Protein AF-A0A819HUL7-F1 (afdb_monomer_lite)

Structure (mmCIF, N/CA/C/O backbone):
data_AF-A0A819HUL7-F1
#
_entry.id   AF-A0A819HUL7-F1
#
loop_
_atom_site.group_PDB
_atom_site.id
_atom_site.type_symbol
_atom_site.label_atom_id
_atom_site.label_alt_id
_atom_site.label_comp_id
_atom_site.label_asym_id
_atom_site.label_entity_id
_atom_site.label_seq_id
_atom_site.pdbx_PDB_ins_code
_atom_site.Cartn_x
_atom_site.Cartn_y
_atom_site.Cartn_z
_atom_site.occupancy
_atom_site.B_iso_or_equiv
_atom_site.auth_seq_id
_atom_site.auth_comp_id
_atom_site.auth_asym_id
_atom_site.auth_atom_id
_atom_site.pdbx_PDB_model_num
ATOM 1 N N . MET A 1 1 ? -1.590 11.373 32.242 1.00 67.44 1 MET A N 1
ATOM 2 C CA . MET A 1 1 ? -0.607 11.923 31.282 1.00 67.44 1 MET A CA 1
ATOM 3 C C . MET A 1 1 ? -0.754 11.171 29.971 1.00 67.44 1 MET A C 1
ATOM 5 O O . MET A 1 1 ? -0.908 9.956 30.021 1.00 67.44 1 MET A O 1
ATOM 9 N N . SER A 1 2 ? -0.758 11.882 28.843 1.00 83.06 2 SER A N 1
ATOM 10 C CA . SER A 1 2 ? -0.718 11.281 27.503 1.00 83.06 2 SER A CA 1
ATOM 11 C C . SER A 1 2 ? 0.586 10.488 27.330 1.00 83.06 2 SER A C 1
ATOM 13 O O . SER A 1 2 ? 1.643 10.974 27.739 1.00 83.06 2 SER A O 1
ATOM 15 N N . ASN A 1 3 ? 0.514 9.264 26.798 1.00 93.25 3 ASN A N 1
ATOM 16 C CA . ASN A 1 3 ? 1.705 8.480 26.454 1.00 93.25 3 ASN A CA 1
ATOM 17 C C . ASN A 1 3 ? 2.237 8.905 25.068 1.00 93.25 3 ASN A C 1
ATOM 19 O O . ASN A 1 3 ? 1.572 9.642 24.345 1.00 93.25 3 ASN A O 1
ATOM 23 N N . LEU A 1 4 ? 3.424 8.428 24.682 1.00 95.12 4 LEU A N 1
ATOM 24 C 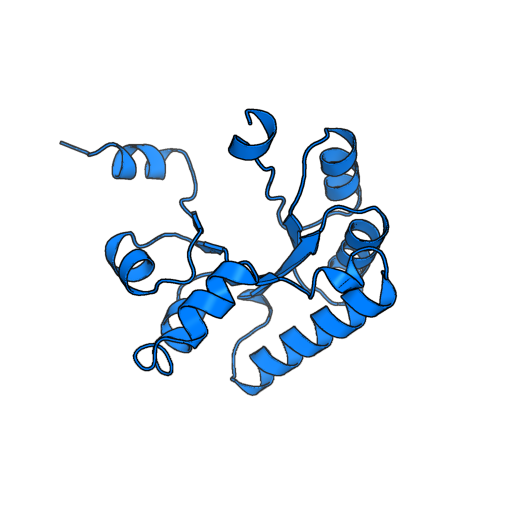CA . LEU A 1 4 ? 4.051 8.814 23.408 1.00 95.12 4 LEU A CA 1
ATOM 25 C C . LEU A 1 4 ? 3.192 8.487 22.174 1.00 95.12 4 LEU A C 1
ATOM 27 O O . LEU A 1 4 ? 3.198 9.252 21.216 1.00 95.12 4 LEU A O 1
ATOM 31 N N . LEU A 1 5 ? 2.444 7.379 22.193 1.00 92.94 5 LEU A N 1
ATOM 32 C CA . LEU A 1 5 ? 1.578 6.997 21.076 1.00 92.94 5 LEU A CA 1
ATOM 33 C C . LEU A 1 5 ? 0.408 7.975 20.920 1.00 92.94 5 LEU A C 1
ATOM 35 O O . LEU A 1 5 ? 0.094 8.371 19.803 1.00 92.94 5 LEU A O 1
ATOM 39 N N . GLU A 1 6 ? -0.209 8.384 22.028 1.00 92.31 6 GLU A N 1
ATOM 40 C CA . GLU A 1 6 ? -1.310 9.351 22.008 1.00 92.31 6 GLU A CA 1
ATOM 41 C C . GLU A 1 6 ? -0.840 10.741 21.559 1.00 92.31 6 GLU A C 1
ATOM 43 O O . GLU A 1 6 ? -1.524 11.374 20.765 1.00 92.31 6 GLU A O 1
ATOM 48 N N . GLN A 1 7 ? 0.362 11.175 21.953 1.00 94.19 7 GLN A N 1
ATOM 49 C CA . GLN A 1 7 ? 0.964 12.408 21.421 1.00 94.19 7 GLN A CA 1
ATOM 50 C C . GLN A 1 7 ? 1.243 12.310 19.913 1.00 94.19 7 GLN A C 1
ATOM 52 O O . GLN A 1 7 ? 1.016 13.260 19.168 1.00 94.19 7 GLN A O 1
ATOM 57 N N . LEU A 1 8 ? 1.709 11.152 19.429 1.00 94.19 8 LEU A N 1
ATOM 58 C CA . LEU A 1 8 ? 2.010 10.968 18.008 1.00 94.19 8 LEU A CA 1
ATOM 59 C C . LEU A 1 8 ? 0.748 11.060 17.135 1.00 94.19 8 LEU A C 1
ATOM 61 O O . LEU A 1 8 ? 0.802 11.635 16.048 1.00 94.19 8 LEU A O 1
ATOM 65 N N . ARG A 1 9 ? -0.400 10.572 17.629 1.00 93.69 9 ARG A N 1
ATOM 66 C CA . ARG A 1 9 ? -1.693 10.672 16.925 1.00 93.69 9 ARG A CA 1
ATOM 67 C C . ARG A 1 9 ? -2.125 12.107 16.640 1.00 93.69 9 ARG A C 1
ATOM 69 O O . ARG A 1 9 ? -2.850 12.323 15.676 1.00 93.69 9 ARG A O 1
ATOM 76 N N . GLU A 1 10 ? -1.699 13.072 17.452 1.00 93.69 10 GLU A N 1
ATOM 77 C CA . GLU A 1 10 ? -2.045 14.488 17.266 1.00 93.69 10 GLU A CA 1
ATOM 78 C C . GLU A 1 10 ? -1.350 15.105 16.042 1.00 93.69 10 GLU A C 1
ATOM 80 O O . GLU A 1 10 ? -1.800 16.127 15.529 1.00 93.69 10 GLU A O 1
ATOM 85 N N . SER A 1 11 ? -0.268 14.487 15.556 1.00 94.56 11 SER A N 1
ATOM 86 C CA . SER A 1 11 ? 0.568 15.035 14.480 1.00 94.56 11 SER A CA 1
ATOM 87 C C . SER A 1 11 ? 0.689 14.134 13.253 1.00 94.56 11 SER A C 1
ATOM 89 O O . SER A 1 11 ? 1.114 14.603 12.200 1.00 94.56 11 SER A O 1
ATOM 91 N N . THR A 1 12 ? 0.360 12.843 13.357 1.00 94.62 12 THR A N 1
ATOM 92 C CA . THR A 1 12 ? 0.561 11.865 12.279 1.00 94.62 12 THR A CA 1
ATOM 93 C C . THR A 1 12 ? -0.522 10.787 12.286 1.00 94.62 12 THR A C 1
ATOM 95 O O . THR A 1 12 ? -0.900 10.260 13.333 1.00 94.62 12 THR A O 1
ATOM 98 N N . THR A 1 13 ? -0.982 10.401 11.093 1.00 93.19 13 THR A N 1
ATOM 99 C CA . THR A 1 13 ? -1.842 9.226 10.908 1.00 93.19 13 THR A CA 1
ATOM 100 C C . THR A 1 13 ? -1.078 7.957 11.272 1.00 93.19 13 THR A C 1
ATOM 102 O O . THR A 1 13 ? -0.074 7.623 10.645 1.00 93.19 13 THR A O 1
ATOM 105 N N . ILE A 1 14 ? -1.565 7.226 12.274 1.00 94.06 14 ILE A N 1
ATOM 106 C CA . ILE A 1 14 ? -0.924 5.991 12.730 1.00 94.06 14 ILE A CA 1
ATOM 107 C C . ILE A 1 14 ? -1.352 4.825 11.847 1.00 94.06 14 ILE A C 1
ATOM 109 O O . ILE A 1 14 ? -2.540 4.522 11.739 1.00 94.06 14 ILE A O 1
ATOM 113 N N . VAL A 1 15 ? -0.369 4.136 11.278 1.00 91.75 15 VAL A N 1
ATOM 114 C CA . VAL A 1 15 ? -0.552 2.932 10.466 1.00 91.75 15 VAL A CA 1
ATOM 115 C C . VAL A 1 15 ? 0.152 1.771 11.158 1.00 91.75 15 VAL A C 1
ATOM 117 O O . VAL A 1 15 ? 1.279 1.927 11.627 1.00 91.75 15 VAL A O 1
ATOM 120 N N . ALA A 1 16 ? -0.502 0.614 11.256 1.00 90.56 16 ALA A N 1
ATOM 121 C CA . ALA A 1 16 ? 0.140 -0.587 11.785 1.00 90.56 16 ALA A CA 1
ATOM 122 C C . ALA A 1 16 ? 0.764 -1.407 10.651 1.00 90.56 16 ALA A C 1
ATOM 124 O O . ALA A 1 16 ? 0.057 -1.834 9.741 1.00 90.56 16 ALA A O 1
ATOM 125 N N . ASP A 1 17 ? 2.068 -1.670 10.735 1.00 88.62 17 ASP A N 1
ATOM 126 C CA . ASP A 1 17 ? 2.776 -2.536 9.787 1.00 88.62 17 ASP A CA 1
ATOM 127 C C . ASP A 1 17 ? 2.800 -3.982 10.287 1.00 88.62 17 ASP A C 1
ATOM 129 O O . ASP A 1 17 ? 3.784 -4.470 10.843 1.00 88.62 17 ASP A O 1
ATOM 133 N N . THR A 1 18 ? 1.651 -4.650 10.198 1.00 82.50 18 THR A N 1
ATOM 134 C CA . THR A 1 18 ? 1.481 -6.013 10.705 1.00 82.50 18 THR A CA 1
ATOM 135 C C . THR A 1 18 ? 0.292 -6.720 10.059 1.00 82.50 18 THR A C 1
ATOM 137 O O . THR A 1 18 ? -0.712 -6.098 9.720 1.00 82.50 18 THR A O 1
ATOM 140 N N . GLY A 1 19 ? 0.397 -8.046 9.936 1.00 76.56 19 GLY A N 1
ATOM 141 C CA . GLY A 1 19 ? -0.737 -8.935 9.658 1.00 76.56 19 GLY A CA 1
ATOM 142 C C . GLY A 1 19 ? -1.414 -9.475 10.926 1.00 76.56 19 GLY A C 1
ATOM 143 O O . GLY A 1 19 ? -2.357 -10.254 10.825 1.00 76.56 19 GLY A O 1
ATOM 144 N N . ASP A 1 20 ? -0.924 -9.108 12.117 1.00 81.06 20 ASP A N 1
ATOM 145 C CA . ASP A 1 20 ? -1.462 -9.566 13.398 1.00 81.06 20 ASP A CA 1
ATOM 146 C C . ASP A 1 20 ? -2.647 -8.714 13.871 1.00 81.06 20 ASP A C 1
ATOM 148 O O . ASP A 1 20 ? -2.531 -7.525 14.182 1.00 81.06 20 ASP A O 1
ATOM 152 N N . PHE A 1 21 ? -3.795 -9.364 13.997 1.00 77.25 21 PHE A N 1
ATOM 153 C CA . PHE A 1 21 ? -5.046 -8.712 14.343 1.00 77.25 21 PHE A CA 1
ATOM 154 C C . PHE A 1 21 ? -5.139 -8.245 15.796 1.00 77.25 21 PHE A C 1
ATOM 156 O O . PHE A 1 21 ? -5.808 -7.246 16.073 1.00 77.25 21 PHE A O 1
ATOM 163 N N . GLU A 1 22 ? -4.487 -8.932 16.734 1.00 82.81 22 GLU A N 1
ATOM 164 C CA . GLU A 1 22 ? -4.509 -8.525 18.142 1.00 82.81 22 GLU A CA 1
ATOM 165 C C . GLU A 1 22 ? -3.768 -7.199 18.338 1.00 82.81 22 GLU A C 1
ATOM 167 O O . GLU A 1 22 ? -4.242 -6.311 19.053 1.00 82.81 22 GLU A O 1
ATOM 172 N N . SER A 1 23 ? -2.675 -7.000 17.601 1.00 84.62 23 SER A N 1
ATOM 173 C CA . SER A 1 23 ? -1.997 -5.709 17.508 1.00 84.62 23 SER A CA 1
ATOM 174 C C . SER A 1 23 ? -2.921 -4.613 16.958 1.00 84.62 23 SER A C 1
ATOM 176 O O . SER A 1 23 ? -3.010 -3.535 17.550 1.00 84.62 23 SER A O 1
ATOM 178 N N . ILE A 1 24 ? -3.681 -4.882 15.890 1.00 85.12 24 ILE A N 1
ATOM 179 C CA . ILE A 1 24 ? -4.636 -3.912 15.320 1.00 85.12 24 ILE A CA 1
ATOM 180 C C . ILE A 1 24 ? -5.731 -3.553 16.338 1.00 85.12 24 ILE A C 1
ATOM 182 O O . ILE A 1 24 ? -6.029 -2.373 16.531 1.00 85.12 24 ILE A O 1
ATOM 186 N N . LYS A 1 25 ? -6.296 -4.534 17.055 1.00 84.25 25 LYS A N 1
ATOM 187 C CA . LYS A 1 25 ? -7.301 -4.286 18.108 1.00 84.25 25 LYS A CA 1
ATOM 188 C C . LYS A 1 25 ? -6.744 -3.459 19.263 1.00 84.25 25 LYS A C 1
ATOM 190 O O . LYS A 1 25 ? -7.418 -2.546 19.744 1.00 84.25 25 LYS A O 1
ATOM 195 N N . LYS A 1 26 ? -5.532 -3.789 19.716 1.00 88.00 26 LYS A N 1
ATOM 196 C CA . LYS A 1 26 ? -4.867 -3.130 20.844 1.00 88.00 26 LYS A CA 1
ATOM 197 C C . LYS A 1 26 ? -4.530 -1.679 20.523 1.00 88.00 26 LYS A C 1
ATOM 199 O O . LYS A 1 26 ? -4.795 -0.798 21.337 1.00 88.00 26 LYS A O 1
ATOM 204 N N . TYR A 1 27 ? -3.943 -1.442 19.353 1.00 89.75 27 TYR A N 1
ATOM 205 C CA . TYR A 1 27 ? -3.399 -0.140 18.989 1.00 89.75 27 TYR A CA 1
ATOM 206 C C . TYR A 1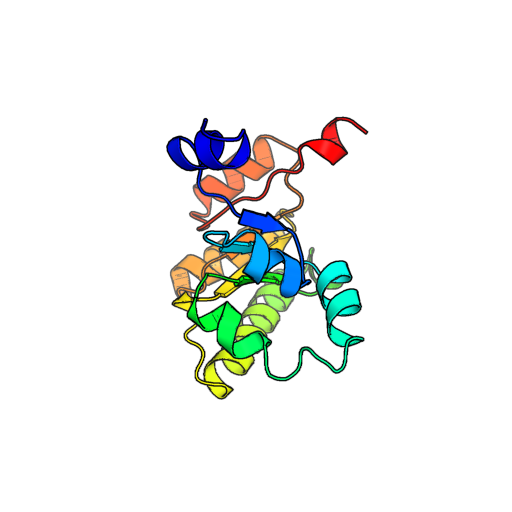 27 ? -4.337 0.707 18.138 1.00 89.75 27 TYR A C 1
ATOM 208 O O . TYR A 1 27 ? -4.026 1.872 17.955 1.00 89.75 27 TYR A O 1
ATOM 216 N N . LYS A 1 28 ? -5.465 0.187 17.636 1.00 89.19 28 LYS A N 1
ATOM 217 C CA . LYS A 1 28 ? -6.478 0.949 16.874 1.00 89.19 28 LYS A CA 1
ATOM 218 C C . LYS A 1 28 ? -5.848 1.951 15.880 1.00 89.19 28 LYS A C 1
ATOM 220 O O . LYS A 1 28 ? -6.005 3.167 16.046 1.00 89.19 28 LYS A O 1
ATOM 225 N N . PRO A 1 29 ? -5.024 1.474 14.932 1.00 91.50 29 PRO A N 1
ATOM 226 C CA . PRO A 1 29 ? -4.439 2.333 13.909 1.00 91.50 29 PRO A CA 1
ATOM 227 C C . PRO A 1 29 ? -5.531 2.833 12.950 1.00 91.50 29 PRO A C 1
ATOM 229 O O . PRO A 1 29 ? -6.619 2.258 12.891 1.00 91.50 29 PRO A O 1
ATOM 232 N N . THR A 1 30 ? -5.235 3.886 12.191 1.00 89.44 30 THR A N 1
ATOM 233 C CA . THR A 1 30 ? -6.116 4.374 11.123 1.00 89.44 30 THR A CA 1
ATOM 234 C C . THR A 1 30 ? -6.117 3.415 9.940 1.00 89.44 30 THR A C 1
ATOM 236 O O . THR A 1 30 ? -7.186 3.062 9.460 1.00 89.44 30 THR A O 1
ATOM 239 N N . ASP A 1 31 ? -4.930 2.969 9.519 1.00 88.25 31 ASP A N 1
ATOM 240 C CA . ASP A 1 31 ? -4.725 2.034 8.408 1.00 88.25 31 ASP A CA 1
ATOM 241 C C . ASP A 1 31 ? -3.798 0.880 8.818 1.00 88.25 31 ASP A C 1
ATOM 243 O O . ASP A 1 31 ? -3.111 0.944 9.844 1.00 88.25 31 ASP A O 1
ATOM 247 N N . ALA A 1 32 ? -3.769 -0.188 8.020 1.00 86.12 32 ALA A N 1
ATOM 248 C CA . ALA A 1 32 ? -2.827 -1.289 8.202 1.00 86.12 32 ALA A CA 1
ATOM 249 C C . ALA A 1 32 ? -2.107 -1.628 6.891 1.00 86.12 32 ALA A C 1
ATOM 251 O O . ALA A 1 32 ? -2.708 -1.673 5.811 1.00 86.12 32 ALA A O 1
ATOM 252 N N . THR A 1 33 ? -0.808 -1.901 6.985 1.00 82.19 33 THR A N 1
ATOM 253 C CA . THR A 1 33 ? -0.004 -2.382 5.863 1.00 82.19 33 THR A CA 1
ATOM 254 C C . THR A 1 33 ? 0.357 -3.839 6.064 1.00 82.19 33 THR A C 1
ATOM 256 O O . THR A 1 33 ? 0.787 -4.255 7.136 1.00 82.19 33 THR A O 1
ATOM 259 N N . THR A 1 34 ? 0.201 -4.621 4.999 1.00 77.50 34 THR A N 1
ATOM 260 C CA . THR A 1 34 ? 0.745 -5.974 4.932 1.00 77.50 34 THR A CA 1
ATOM 261 C C . THR A 1 34 ? 1.829 -6.046 3.858 1.00 77.50 34 THR A C 1
ATOM 263 O O . THR A 1 34 ? 2.046 -5.119 3.069 1.00 77.50 34 THR A O 1
ATOM 266 N N . ASN A 1 35 ? 2.560 -7.149 3.869 1.00 75.69 35 ASN A N 1
ATOM 267 C CA . ASN A 1 35 ? 3.488 -7.565 2.829 1.00 75.69 35 ASN A CA 1
ATOM 268 C C . ASN A 1 35 ? 3.432 -9.107 2.761 1.00 75.69 35 ASN A C 1
ATOM 270 O O . ASN A 1 35 ? 2.837 -9.726 3.654 1.00 75.69 35 ASN A O 1
ATOM 274 N N . PRO A 1 36 ? 4.018 -9.759 1.743 1.00 66.75 36 PRO A N 1
ATOM 275 C CA . PRO A 1 36 ? 3.914 -11.208 1.583 1.00 66.75 36 PRO A CA 1
ATOM 276 C C . PRO A 1 36 ? 4.355 -12.001 2.823 1.00 66.75 36 PRO A C 1
ATOM 278 O O . PRO A 1 36 ? 3.700 -12.975 3.188 1.00 66.75 36 PRO A O 1
ATOM 281 N N . SER A 1 37 ? 5.405 -11.557 3.522 1.00 61.62 37 SER A N 1
ATOM 282 C CA . SER A 1 37 ? 5.886 -12.195 4.755 1.00 61.62 37 SER A CA 1
ATOM 283 C C . SER A 1 37 ? 4.866 -12.101 5.895 1.00 61.62 37 SER A C 1
ATOM 285 O O . SER A 1 37 ? 4.641 -13.081 6.604 1.00 61.62 37 SER A O 1
ATOM 287 N N . LEU A 1 38 ? 4.217 -10.943 6.055 1.00 65.94 38 LEU A N 1
ATOM 288 C CA . LEU A 1 38 ? 3.182 -10.723 7.069 1.00 65.94 38 LEU A CA 1
ATOM 289 C C . LEU A 1 38 ? 1.906 -11.517 6.768 1.00 65.94 38 LEU A C 1
ATOM 291 O O . LEU A 1 38 ? 1.319 -12.092 7.683 1.00 65.94 38 LEU A O 1
ATOM 295 N N . ILE A 1 39 ? 1.506 -11.601 5.495 1.00 69.06 39 ILE A N 1
ATOM 296 C CA . ILE A 1 39 ? 0.369 -12.431 5.071 1.00 69.06 39 ILE A CA 1
ATOM 297 C C . ILE A 1 39 ? 0.673 -13.907 5.330 1.00 69.06 39 ILE A C 1
ATOM 299 O O . ILE A 1 39 ? -0.168 -14.608 5.886 1.00 69.06 39 ILE A O 1
ATOM 303 N N . LEU A 1 40 ? 1.871 -14.383 4.978 1.00 59.22 40 LEU A N 1
ATOM 304 C CA . LEU A 1 40 ? 2.283 -15.766 5.229 1.00 59.22 40 LEU A CA 1
ATOM 305 C C . LEU A 1 40 ? 2.269 -16.099 6.727 1.00 59.22 40 LEU A C 1
ATOM 307 O O . LEU A 1 40 ? 1.824 -17.179 7.116 1.00 59.22 40 LEU A O 1
ATOM 311 N N . ALA A 1 41 ? 2.723 -15.176 7.576 1.00 61.28 41 ALA A N 1
ATOM 312 C CA . ALA A 1 41 ? 2.654 -15.344 9.022 1.00 61.28 41 ALA A CA 1
ATOM 313 C C . ALA A 1 41 ? 1.197 -15.430 9.515 1.00 61.28 41 ALA A C 1
ATOM 315 O O . ALA A 1 41 ? 0.870 -16.328 10.290 1.00 61.28 41 ALA A O 1
ATOM 316 N N . ALA A 1 42 ? 0.315 -14.550 9.028 1.00 65.31 42 ALA A N 1
ATOM 317 C CA . ALA A 1 42 ? -1.090 -14.499 9.432 1.00 65.31 42 ALA A CA 1
ATOM 318 C C . ALA A 1 42 ? -1.919 -15.694 8.922 1.00 65.31 42 ALA A C 1
ATOM 320 O O . ALA A 1 42 ? -2.719 -16.245 9.674 1.00 65.31 42 ALA A O 1
ATOM 321 N N . ALA A 1 43 ? -1.703 -16.144 7.681 1.00 65.88 43 ALA A N 1
ATOM 322 C CA . ALA A 1 43 ? -2.450 -17.240 7.052 1.00 65.88 43 ALA A CA 1
ATOM 323 C C . ALA A 1 43 ? -2.264 -18.598 7.754 1.00 65.88 43 ALA A C 1
ATOM 325 O O . ALA A 1 43 ? -3.093 -19.492 7.615 1.00 65.88 43 ALA A O 1
ATOM 326 N N . ASN A 1 44 ? -1.190 -18.760 8.530 1.00 65.94 44 ASN A N 1
ATOM 327 C CA . ASN A 1 44 ? -0.949 -19.967 9.318 1.00 65.94 44 ASN A CA 1
ATOM 328 C C . ASN A 1 44 ? -1.703 -19.979 10.663 1.00 65.94 44 ASN A C 1
ATOM 330 O O . ASN A 1 44 ? -1.614 -20.955 11.411 1.00 65.94 44 ASN A O 1
ATOM 334 N N . MET A 1 45 ? -2.456 -18.923 10.991 1.00 66.12 45 MET A N 1
ATOM 335 C CA . MET A 1 45 ? -3.157 -18.787 12.267 1.00 66.12 45 MET A CA 1
ATOM 336 C C . MET A 1 45 ? -4.668 -19.008 12.096 1.00 66.12 45 MET A C 1
ATOM 338 O O . MET A 1 45 ? -5.406 -18.108 11.708 1.00 66.12 45 MET A O 1
ATOM 342 N N . LYS A 1 46 ? -5.152 -20.203 12.471 1.00 66.69 46 LYS A N 1
ATOM 343 C CA . LYS A 1 46 ? -6.571 -20.626 12.355 1.00 66.69 46 LYS A CA 1
ATOM 344 C C . LYS A 1 46 ? -7.595 -19.690 13.013 1.00 66.69 46 LYS A C 1
ATOM 346 O O . LYS A 1 46 ? -8.777 -19.748 12.708 1.00 66.69 46 LYS A O 1
ATOM 351 N N . GLN A 1 47 ? -7.162 -18.863 13.956 1.00 69.19 47 GLN A N 1
ATOM 352 C CA . GLN A 1 47 ? -8.021 -17.929 14.683 1.00 69.19 47 GLN A CA 1
ATOM 353 C C . GLN A 1 47 ? -8.434 -16.692 13.860 1.00 69.19 47 GLN A C 1
ATOM 355 O O . GLN A 1 47 ? -9.267 -15.917 14.326 1.00 69.19 47 GLN A O 1
ATOM 360 N N . TYR A 1 48 ? -7.864 -16.484 12.665 1.00 67.38 48 TYR A N 1
ATOM 361 C CA . TYR A 1 48 ? -8.036 -15.246 11.894 1.00 67.38 48 TYR A CA 1
ATOM 362 C C . TYR A 1 48 ? -9.010 -15.318 10.717 1.00 67.38 48 TYR A C 1
ATOM 364 O O . TYR A 1 48 ? -9.316 -14.270 10.151 1.00 67.38 48 TYR A O 1
ATOM 372 N N . ASP A 1 49 ? -9.580 -16.487 10.416 1.00 63.50 49 ASP A N 1
ATOM 373 C CA . ASP A 1 49 ? -10.518 -16.655 9.293 1.00 63.50 49 ASP A CA 1
ATOM 374 C C . ASP A 1 49 ? -11.714 -15.685 9.368 1.00 63.50 49 ASP A C 1
ATOM 376 O O . ASP A 1 49 ? -12.105 -15.107 8.359 1.00 63.50 49 ASP A O 1
ATOM 380 N N . ASN A 1 50 ? -12.233 -15.422 10.574 1.00 66.94 50 ASN A N 1
ATOM 381 C CA . ASN A 1 50 ? -13.369 -14.513 10.792 1.00 66.94 50 ASN A CA 1
ATOM 382 C C . ASN A 1 50 ? -12.964 -13.049 11.063 1.00 66.94 50 ASN A C 1
ATOM 384 O O . ASN A 1 50 ? -13.826 -12.180 11.139 1.00 66.94 50 ASN A O 1
ATOM 388 N N . LEU A 1 51 ? -11.674 -12.752 11.262 1.00 66.44 51 LEU A N 1
ATOM 389 C CA . LEU A 1 51 ? -11.209 -11.414 11.664 1.00 66.44 51 LEU A CA 1
ATOM 390 C C . LEU A 1 51 ? -10.830 -10.507 10.489 1.00 66.44 51 LEU A C 1
ATOM 392 O O . LEU A 1 51 ? -10.771 -9.285 10.644 1.00 66.44 51 LEU A O 1
ATOM 396 N N . ILE A 1 52 ? -10.558 -11.100 9.327 1.00 66.56 52 ILE A N 1
ATOM 397 C CA . ILE A 1 52 ? -10.127 -10.381 8.125 1.00 66.56 52 ILE A CA 1
ATOM 398 C C . ILE A 1 52 ? -11.198 -9.373 7.684 1.00 66.56 52 ILE A C 1
ATOM 400 O O . ILE A 1 52 ? -10.878 -8.211 7.435 1.00 66.56 52 ILE A O 1
ATOM 404 N N . GLU A 1 53 ? -12.468 -9.785 7.651 1.00 66.75 53 GLU A N 1
ATOM 405 C CA . GLU A 1 53 ? -13.587 -8.916 7.257 1.00 66.75 53 GLU A CA 1
ATOM 406 C C . GLU A 1 53 ? -13.752 -7.726 8.213 1.00 66.75 53 GLU A C 1
ATOM 408 O O . GLU A 1 53 ? -13.905 -6.583 7.780 1.00 66.75 53 GLU A O 1
ATOM 413 N N . ASP A 1 54 ? -13.633 -7.970 9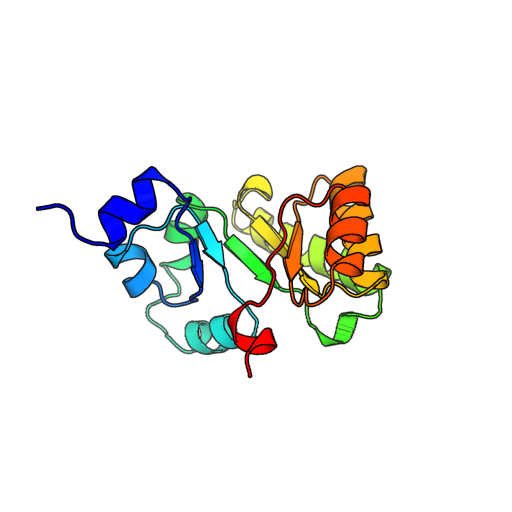.519 1.00 71.25 54 ASP A N 1
ATOM 414 C CA . ASP A 1 54 ? -13.759 -6.944 10.555 1.00 71.25 54 ASP A CA 1
ATOM 415 C C . ASP A 1 54 ? -12.713 -5.831 10.439 1.00 71.25 54 ASP A C 1
ATOM 417 O O . ASP A 1 54 ? -13.016 -4.667 10.716 1.00 71.25 54 ASP A O 1
ATOM 421 N N . VAL A 1 55 ? -11.476 -6.170 10.065 1.00 70.25 55 VAL A N 1
ATOM 422 C CA . VAL A 1 55 ? -10.406 -5.178 9.882 1.00 70.25 55 VAL A CA 1
ATOM 423 C C . VAL A 1 55 ? -10.615 -4.384 8.609 1.00 70.25 55 VAL A C 1
ATOM 425 O O . VAL A 1 55 ? -10.568 -3.157 8.650 1.00 70.25 55 VAL A O 1
ATOM 428 N N . ILE A 1 56 ? -10.914 -5.060 7.501 1.00 71.50 56 ILE A N 1
ATOM 429 C CA . ILE A 1 56 ? -11.106 -4.395 6.209 1.00 71.50 56 ILE A CA 1
ATOM 430 C C . ILE A 1 56 ? -12.300 -3.427 6.249 1.00 71.50 56 ILE A C 1
ATOM 432 O O . ILE A 1 56 ? -12.292 -2.385 5.595 1.00 71.50 56 ILE A O 1
ATOM 436 N N . ASN A 1 57 ? -13.307 -3.710 7.077 1.00 74.88 57 ASN A N 1
ATOM 437 C CA . ASN A 1 57 ? -14.427 -2.795 7.292 1.00 74.88 57 ASN A CA 1
ATOM 438 C C . ASN A 1 57 ? -14.057 -1.528 8.088 1.00 74.88 57 ASN A C 1
ATOM 440 O O . ASN A 1 57 ? -14.761 -0.520 7.991 1.00 74.88 57 ASN A O 1
ATOM 444 N N . LYS A 1 58 ? -12.974 -1.551 8.876 1.00 78.94 58 LYS A N 1
ATOM 445 C CA . LYS A 1 58 ? -12.588 -0.460 9.788 1.00 78.94 58 LYS A CA 1
ATOM 446 C C . LYS A 1 58 ? -11.480 0.438 9.246 1.00 78.94 58 LYS A C 1
ATOM 448 O O . LYS A 1 58 ? -11.41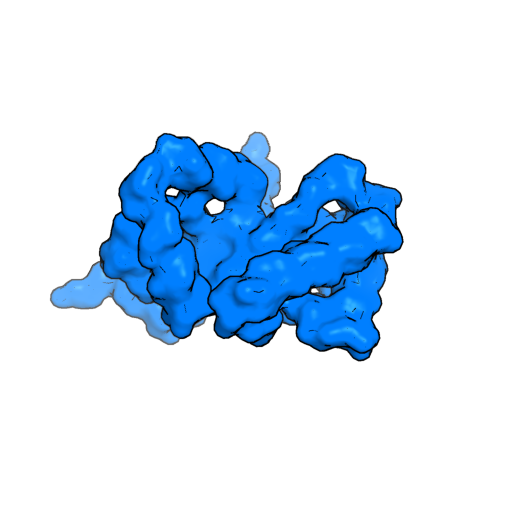3 1.591 9.662 1.00 78.94 58 LYS A O 1
ATOM 453 N N . CYS A 1 59 ? -10.644 -0.051 8.337 1.00 81.88 59 CYS A N 1
ATOM 454 C CA . CYS A 1 59 ? -9.497 0.688 7.816 1.00 81.88 59 CYS A CA 1
ATOM 455 C C . CYS A 1 59 ? -9.217 0.388 6.338 1.00 81.88 59 CYS A C 1
ATOM 457 O O . CYS A 1 59 ? -9.856 -0.487 5.751 1.00 81.88 59 CYS A O 1
ATOM 459 N N . ARG A 1 60 ? -8.271 1.113 5.718 1.00 87.81 60 ARG A N 1
ATOM 460 C CA . ARG A 1 60 ? -7.696 0.661 4.446 1.00 87.81 60 ARG A CA 1
ATOM 461 C C . ARG A 1 60 ? -6.618 -0.387 4.698 1.00 87.81 60 ARG A C 1
ATOM 463 O O . ARG A 1 60 ? -5.830 -0.273 5.640 1.00 87.81 60 ARG A O 1
ATOM 470 N N . VAL A 1 61 ? -6.569 -1.392 3.826 1.00 89.31 61 VAL A N 1
ATOM 471 C CA . VAL A 1 61 ? -5.578 -2.472 3.877 1.00 89.31 61 VAL A CA 1
ATOM 472 C C . VAL A 1 61 ? -4.713 -2.438 2.627 1.00 89.31 61 VAL A C 1
ATOM 474 O O . VAL A 1 61 ? -5.219 -2.482 1.507 1.00 89.31 61 VAL A O 1
ATOM 477 N N . SER A 1 62 ? -3.393 -2.369 2.821 1.00 92.50 62 SER A N 1
ATOM 478 C CA . SER A 1 62 ? -2.446 -2.548 1.716 1.00 92.50 62 SER A CA 1
ATOM 479 C C . SER A 1 62 ? -2.175 -4.027 1.454 1.00 92.50 62 SER A C 1
ATOM 481 O O . SER A 1 62 ? -1.704 -4.725 2.358 1.00 92.50 62 SER A O 1
ATOM 483 N N . THR A 1 63 ? -2.394 -4.468 0.216 1.00 91.19 63 THR A N 1
ATOM 484 C CA . THR A 1 63 ? -2.180 -5.852 -0.236 1.00 91.19 63 THR A CA 1
ATOM 485 C C . THR A 1 63 ? -1.183 -5.873 -1.379 1.00 91.19 63 THR A C 1
ATOM 487 O O . THR A 1 63 ? -1.403 -5.262 -2.423 1.00 91.19 63 THR A O 1
ATOM 490 N N . GLU A 1 64 ? -0.068 -6.566 -1.170 1.00 94.25 64 GLU A N 1
ATOM 491 C CA . GLU A 1 64 ? 1.055 -6.556 -2.103 1.00 94.25 64 GLU A CA 1
ATOM 492 C C . GLU A 1 64 ? 0.865 -7.540 -3.256 1.00 94.25 64 GLU A C 1
ATOM 494 O O . GLU A 1 64 ? 0.455 -8.689 -3.064 1.00 94.25 64 GLU A O 1
ATOM 499 N N . VAL A 1 65 ? 1.183 -7.081 -4.465 1.00 94.19 65 VAL A N 1
ATOM 500 C CA . VAL A 1 65 ? 1.316 -7.953 -5.633 1.00 94.19 65 VAL A CA 1
ATOM 501 C C . VAL A 1 65 ? 2.569 -8.812 -5.485 1.00 94.19 65 VAL A C 1
ATOM 503 O O . VAL A 1 65 ? 3.534 -8.451 -4.821 1.00 94.19 65 VAL A O 1
ATOM 506 N N . ASP A 1 66 ? 2.550 -9.983 -6.113 1.00 92.19 66 ASP A N 1
ATOM 507 C CA . ASP A 1 66 ? 3.699 -10.877 -6.155 1.00 92.19 66 ASP A CA 1
ATOM 508 C C . ASP A 1 66 ? 4.952 -10.157 -6.674 1.00 92.19 66 ASP A C 1
ATOM 510 O O . ASP A 1 66 ? 5.008 -9.753 -7.837 1.00 92.19 66 ASP A O 1
ATOM 514 N N . ALA A 1 67 ? 5.973 -10.043 -5.824 1.00 92.81 67 ALA A N 1
ATOM 515 C CA . ALA A 1 67 ? 7.212 -9.342 -6.142 1.00 92.81 67 ALA A CA 1
ATOM 516 C C . ALA A 1 67 ? 7.958 -9.932 -7.355 1.00 92.81 67 ALA A C 1
ATOM 518 O O . ALA A 1 67 ? 8.774 -9.243 -7.967 1.00 92.81 67 ALA A O 1
ATOM 519 N N . ARG A 1 68 ? 7.670 -11.172 -7.776 1.00 96.12 68 ARG A N 1
ATOM 520 C CA . ARG A 1 68 ? 8.228 -11.738 -9.021 1.00 96.12 68 ARG A CA 1
ATOM 521 C C . ARG A 1 68 ? 7.771 -10.986 -10.273 1.00 96.12 68 ARG A C 1
ATOM 523 O O . ARG A 1 68 ? 8.432 -11.072 -11.300 1.00 96.12 68 ARG A O 1
ATOM 530 N N . LEU A 1 69 ? 6.673 -10.239 -10.178 1.00 97.12 69 LEU A N 1
ATOM 531 C CA . LEU A 1 69 ? 6.130 -9.410 -11.251 1.00 97.12 69 LEU A CA 1
ATOM 532 C C . LEU A 1 69 ? 6.688 -7.978 -11.241 1.00 97.12 69 LEU A C 1
ATOM 534 O O . LEU A 1 69 ? 6.258 -7.176 -12.059 1.00 97.12 69 LEU A O 1
ATOM 538 N N . SER A 1 70 ? 7.636 -7.633 -10.358 1.00 97.75 70 SER A N 1
ATOM 539 C CA . SER A 1 70 ? 8.112 -6.245 -10.170 1.00 97.75 70 SER A CA 1
ATOM 540 C C . SER A 1 70 ? 8.578 -5.556 -11.461 1.00 97.75 70 SER A C 1
ATOM 542 O O . SER A 1 70 ? 8.491 -4.337 -11.569 1.00 97.75 70 SER A O 1
ATOM 544 N N . PHE A 1 71 ? 9.050 -6.321 -12.448 1.00 98.12 71 PHE A N 1
ATOM 545 C CA . PHE A 1 71 ? 9.525 -5.825 -13.747 1.00 98.12 71 PHE A CA 1
ATOM 546 C C . PHE A 1 71 ? 8.578 -6.178 -14.910 1.00 98.12 71 PHE A C 1
ATOM 548 O O . PHE A 1 71 ? 8.954 -6.099 -16.074 1.00 98.12 71 PHE A O 1
ATOM 555 N N . ASP A 1 72 ? 7.345 -6.587 -14.605 1.00 98.38 72 ASP A N 1
ATOM 556 C CA . ASP A 1 72 ? 6.281 -6.866 -15.569 1.00 98.38 72 ASP A CA 1
ATOM 557 C C . ASP A 1 72 ? 5.091 -5.939 -15.288 1.00 98.38 72 ASP A C 1
ATOM 559 O O . ASP A 1 72 ? 4.267 -6.186 -14.403 1.00 98.38 72 ASP A O 1
ATOM 563 N N . CYS A 1 73 ? 5.015 -4.837 -16.037 1.00 98.25 73 CYS A N 1
ATOM 564 C CA . CYS A 1 73 ? 3.962 -3.833 -15.885 1.00 98.25 73 CYS A CA 1
ATOM 565 C C . CYS A 1 73 ? 2.563 -4.445 -16.087 1.00 98.25 73 CYS A C 1
ATOM 567 O O . CYS A 1 73 ? 1.679 -4.299 -15.240 1.00 98.25 73 CYS A O 1
ATOM 569 N N . GLN A 1 74 ? 2.365 -5.199 -17.172 1.00 98.38 74 GLN A N 1
ATOM 570 C CA . GLN A 1 74 ? 1.059 -5.781 -17.478 1.00 98.38 74 GLN A CA 1
ATOM 571 C C . GLN A 1 74 ? 0.698 -6.900 -16.496 1.00 98.38 74 GLN A C 1
ATOM 573 O O . GLN A 1 74 ? -0.458 -7.007 -16.078 1.00 98.38 74 GLN A O 1
ATOM 578 N N . GLY A 1 75 ? 1.679 -7.710 -16.094 1.00 98.31 75 GLY A N 1
ATOM 579 C CA . GLY A 1 75 ? 1.527 -8.728 -15.061 1.00 98.31 75 GLY A CA 1
ATOM 580 C C . GLY A 1 75 ? 1.053 -8.133 -13.736 1.00 98.31 75 GLY A C 1
ATOM 581 O O . GLY A 1 75 ? 0.101 -8.650 -13.144 1.00 98.31 75 GLY A O 1
ATOM 582 N N . GLN A 1 76 ? 1.638 -7.010 -13.309 1.00 98.44 76 GLN A N 1
ATOM 583 C CA . GLN A 1 76 ? 1.208 -6.289 -12.107 1.00 98.44 76 GLN A CA 1
ATOM 584 C C . GLN A 1 76 ? -0.223 -5.761 -12.229 1.00 98.44 76 GLN A C 1
ATOM 586 O O . GLN A 1 76 ? -1.029 -6.021 -11.336 1.00 98.44 76 GLN A O 1
ATOM 591 N N . ILE A 1 77 ? -0.581 -5.109 -13.343 1.00 98.56 77 ILE A N 1
ATOM 592 C CA . ILE A 1 77 ? -1.948 -4.603 -13.577 1.00 98.56 77 ILE A CA 1
ATOM 593 C C . ILE A 1 77 ? -2.969 -5.748 -13.527 1.00 98.56 77 ILE A C 1
ATOM 595 O O . ILE A 1 77 ? -4.005 -5.647 -12.865 1.00 98.56 77 ILE A O 1
ATOM 599 N N . ASN A 1 78 ? -2.677 -6.863 -14.200 1.00 98.38 78 ASN A N 1
ATOM 600 C CA . ASN A 1 78 ? -3.563 -8.025 -14.236 1.00 98.38 78 ASN A CA 1
ATOM 601 C C . ASN A 1 78 ? -3.738 -8.638 -12.843 1.00 98.38 78 ASN A C 1
ATOM 603 O O . ASN A 1 78 ? -4.854 -8.975 -12.441 1.00 98.38 78 ASN A O 1
ATOM 607 N N . LYS A 1 79 ? -2.643 -8.757 -12.083 1.00 97.50 79 LYS A N 1
ATOM 608 C CA . LYS A 1 79 ? -2.675 -9.297 -10.723 1.00 97.50 79 LYS A CA 1
ATOM 609 C C . LYS A 1 79 ? -3.418 -8.373 -9.762 1.00 97.50 79 LYS A C 1
ATOM 611 O O . LYS A 1 79 ? -4.218 -8.868 -8.974 1.00 97.50 79 LYS A O 1
ATOM 616 N N . ALA A 1 80 ? -3.210 -7.063 -9.865 1.00 97.31 80 ALA A N 1
ATOM 617 C CA . ALA A 1 80 ? -3.916 -6.047 -9.092 1.00 97.31 80 ALA A CA 1
ATOM 618 C C . ALA A 1 80 ? -5.433 -6.131 -9.305 1.00 97.31 80 ALA A C 1
ATOM 620 O O . ALA A 1 80 ? -6.186 -6.285 -8.346 1.00 97.31 80 ALA A O 1
ATOM 621 N N . LYS A 1 81 ? -5.883 -6.139 -10.567 1.00 97.50 81 LYS A N 1
ATOM 622 C CA . LYS A 1 81 ? -7.302 -6.309 -10.916 1.00 97.50 81 LYS A CA 1
ATOM 623 C C . LYS A 1 81 ? -7.885 -7.610 -10.373 1.00 97.50 81 LYS A C 1
ATOM 625 O O . LYS A 1 81 ? -8.986 -7.609 -9.837 1.00 97.50 81 LYS A O 1
ATOM 630 N N . HIS A 1 82 ? -7.142 -8.710 -10.484 1.00 94.44 82 HIS A N 1
ATOM 631 C CA . HIS A 1 82 ? -7.576 -9.993 -9.940 1.00 94.44 82 HIS A CA 1
ATOM 632 C C . HIS A 1 82 ? -7.734 -9.957 -8.412 1.00 94.44 82 HIS A C 1
ATOM 634 O O . HIS A 1 82 ? -8.697 -10.507 -7.890 1.00 94.44 82 HIS A O 1
ATOM 640 N N . LEU A 1 83 ? -6.825 -9.296 -7.689 1.00 92.12 83 LEU A N 1
ATOM 641 C CA . LEU A 1 83 ? -6.950 -9.122 -6.239 1.00 92.12 83 LEU A CA 1
ATOM 642 C C . LEU A 1 83 ? -8.185 -8.290 -5.874 1.00 92.12 83 LEU A C 1
ATOM 644 O O . LEU A 1 83 ? -8.908 -8.669 -4.957 1.00 92.12 83 LEU A O 1
ATOM 648 N N . ILE A 1 84 ? -8.457 -7.207 -6.606 1.00 91.44 84 ILE A N 1
ATOM 649 C CA . ILE A 1 84 ? -9.668 -6.401 -6.406 1.00 91.44 84 ILE A CA 1
ATOM 650 C C . ILE A 1 84 ? -10.937 -7.229 -6.642 1.00 91.44 84 ILE A C 1
ATOM 652 O O . ILE A 1 84 ? -11.810 -7.236 -5.782 1.00 91.44 84 ILE A O 1
ATOM 656 N N . ASP A 1 85 ? -11.004 -8.015 -7.718 1.00 90.06 85 ASP A N 1
ATOM 657 C CA . ASP A 1 85 ? -12.130 -8.928 -7.978 1.00 90.06 85 ASP A CA 1
ATOM 658 C C . ASP A 1 85 ? -12.334 -9.946 -6.833 1.00 90.06 85 ASP A C 1
ATOM 660 O O . ASP A 1 85 ? -13.463 -10.237 -6.434 1.00 90.06 85 ASP A O 1
ATOM 664 N N . LEU A 1 86 ? -11.252 -10.454 -6.229 1.00 85.50 86 LEU A N 1
ATOM 665 C CA . LEU A 1 86 ? -11.338 -11.331 -5.052 1.00 85.50 86 LEU A CA 1
ATOM 666 C C . LEU A 1 86 ? -11.869 -10.624 -3.794 1.00 85.50 86 LEU A C 1
ATOM 668 O O . LEU A 1 86 ? -12.456 -11.297 -2.939 1.00 85.50 86 LEU A O 1
ATOM 672 N N . TYR A 1 87 ? -11.646 -9.316 -3.655 1.00 85.56 87 TYR A N 1
ATOM 673 C CA . TYR A 1 87 ? -12.233 -8.507 -2.584 1.00 85.56 87 TYR A CA 1
ATOM 674 C C . TYR A 1 87 ? -13.711 -8.216 -2.855 1.00 85.56 87 TYR A C 1
ATOM 676 O O . TYR A 1 87 ? -14.549 -8.465 -1.988 1.00 85.56 87 TYR A O 1
ATOM 684 N N . GLU A 1 88 ? -14.056 -7.794 -4.070 1.00 86.00 88 GLU A N 1
ATOM 685 C CA . GLU A 1 88 ? -15.435 -7.478 -4.457 1.00 86.00 88 GLU A CA 1
ATOM 686 C C . GLU A 1 88 ? -16.357 -8.699 -4.338 1.00 86.00 88 GLU A C 1
ATOM 688 O O . GLU A 1 88 ? -17.471 -8.589 -3.824 1.00 86.00 88 GLU A O 1
ATOM 693 N N . LYS A 1 89 ? -15.870 -9.899 -4.689 1.00 81.81 89 LYS A N 1
ATOM 694 C CA . LYS A 1 89 ? -16.590 -11.173 -4.481 1.00 81.81 89 LYS A CA 1
ATOM 695 C C . LYS A 1 89 ? -16.910 -11.480 -3.018 1.00 81.81 89 LYS A C 1
ATOM 697 O O . LYS A 1 89 ? -17.812 -12.269 -2.751 1.00 81.81 89 LYS A O 1
ATOM 702 N N . ARG A 1 90 ? -16.180 -10.876 -2.081 1.00 78.81 90 ARG A N 1
ATOM 703 C CA . ARG A 1 90 ? -16.428 -10.956 -0.634 1.00 78.81 90 ARG A CA 1
ATOM 704 C C . ARG A 1 90 ? -17.190 -9.739 -0.099 1.00 78.81 90 ARG A C 1
ATOM 706 O O . ARG A 1 90 ? -17.262 -9.548 1.106 1.00 78.81 90 ARG A O 1
ATOM 713 N N . GLY A 1 91 ? -17.743 -8.901 -0.978 1.00 81.75 91 GLY A N 1
ATOM 714 C CA . GLY A 1 91 ? -18.483 -7.696 -0.598 1.00 81.75 91 GLY A CA 1
ATOM 715 C C . GLY A 1 91 ? -17.600 -6.541 -0.119 1.00 81.75 91 GLY A C 1
ATOM 716 O O . GLY A 1 91 ? -18.111 -5.579 0.450 1.00 81.75 91 GLY A O 1
ATOM 717 N N . ILE A 1 92 ? -16.286 -6.611 -0.341 1.00 82.00 92 ILE A N 1
ATOM 718 C CA . ILE A 1 92 ? -15.340 -5.572 0.061 1.00 82.00 92 ILE A CA 1
ATOM 719 C C . ILE A 1 92 ? -15.129 -4.611 -1.108 1.00 82.00 92 ILE A C 1
ATOM 721 O O . ILE A 1 92 ? -14.657 -5.005 -2.173 1.00 82.00 92 ILE A O 1
ATOM 725 N N . SER A 1 93 ? -15.443 -3.333 -0.891 1.00 89.06 93 SER A N 1
ATOM 726 C CA . SER A 1 93 ? -15.198 -2.280 -1.878 1.00 89.06 93 SER A CA 1
ATOM 727 C C . SER A 1 93 ? -13.702 -2.032 -2.073 1.00 89.06 93 SER A C 1
ATOM 729 O O . SER A 1 93 ? -12.953 -1.926 -1.097 1.00 89.06 93 SER A O 1
ATOM 731 N N . LYS A 1 94 ? -13.282 -1.840 -3.328 1.00 90.06 94 LYS A N 1
ATOM 732 C CA . LYS A 1 94 ? -11.906 -1.468 -3.690 1.00 90.06 94 LYS A CA 1
ATOM 733 C C . LYS A 1 94 ? -11.407 -0.188 -3.008 1.00 90.06 94 LYS A C 1
ATOM 735 O O . LYS A 1 94 ? -10.215 -0.073 -2.770 1.00 90.06 94 LYS A O 1
ATOM 740 N N . GLU A 1 95 ? -12.304 0.714 -2.600 1.00 92.81 95 GLU A N 1
ATOM 741 C CA . GLU A 1 95 ? -11.972 1.933 -1.835 1.00 92.81 95 GLU A CA 1
ATOM 742 C C . GLU A 1 95 ? -11.303 1.627 -0.479 1.00 92.81 95 GLU A C 1
ATOM 744 O O . GLU A 1 95 ? -10.641 2.476 0.121 1.00 92.81 95 GLU A O 1
ATOM 749 N N . ARG A 1 96 ? -11.480 0.399 0.033 1.00 89.62 96 ARG A N 1
ATOM 750 C CA . ARG A 1 96 ? -10.839 -0.095 1.260 1.00 89.62 96 ARG A CA 1
ATOM 751 C C . ARG A 1 96 ? -9.465 -0.716 1.015 1.00 89.62 96 ARG A C 1
ATOM 753 O O . ARG A 1 96 ? -8.800 -1.093 1.977 1.00 89.62 96 ARG A O 1
ATOM 760 N N . ILE A 1 97 ? -9.031 -0.842 -0.234 1.00 91.50 97 ILE A N 1
ATOM 761 C CA . ILE A 1 97 ? -7.831 -1.587 -0.605 1.00 91.50 97 ILE A CA 1
ATOM 762 C C . ILE A 1 97 ? -6.818 -0.648 -1.250 1.00 91.50 97 ILE A C 1
ATOM 764 O O . ILE A 1 97 ? -7.147 0.143 -2.127 1.00 91.50 97 ILE A O 1
ATOM 768 N N . LEU A 1 98 ? -5.562 -0.771 -0.826 1.00 96.31 98 LEU A N 1
ATOM 769 C CA . LEU A 1 98 ? -4.418 -0.197 -1.523 1.00 96.31 98 LEU A CA 1
ATOM 770 C C . LEU A 1 98 ? -3.621 -1.341 -2.149 1.00 96.31 98 LEU A C 1
ATOM 772 O O . LEU A 1 98 ? -3.095 -2.200 -1.439 1.00 96.31 98 LEU A O 1
ATOM 776 N N . ILE A 1 99 ? -3.513 -1.378 -3.473 1.00 97.19 99 ILE A N 1
ATOM 777 C CA . ILE A 1 99 ? -2.642 -2.350 -4.132 1.00 97.19 99 ILE A CA 1
ATOM 778 C C . ILE A 1 99 ? -1.197 -1.904 -3.956 1.00 97.19 99 ILE A C 1
ATOM 780 O O . ILE A 1 99 ? -0.796 -0.831 -4.401 1.00 97.19 99 ILE A O 1
ATOM 784 N N . LYS A 1 100 ? -0.407 -2.730 -3.277 1.00 98.00 100 LYS A N 1
ATOM 785 C CA . LYS A 1 100 ? 0.980 -2.414 -2.964 1.00 98.00 100 LYS A CA 1
ATOM 786 C C . LYS A 1 100 ? 1.911 -2.975 -4.038 1.00 98.00 100 LYS A C 1
ATOM 788 O O . LYS A 1 100 ? 1.867 -4.171 -4.330 1.00 98.00 100 LYS A O 1
ATOM 793 N N . LEU A 1 101 ? 2.728 -2.106 -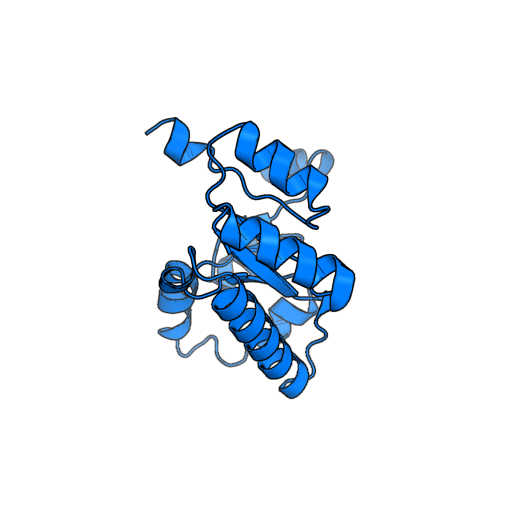4.630 1.00 98.00 101 LEU A N 1
ATOM 794 C CA . LEU A 1 101 ? 3.632 -2.418 -5.743 1.00 98.00 101 LEU A CA 1
ATOM 795 C C . LEU A 1 101 ? 5.056 -1.962 -5.414 1.00 98.00 101 LEU A C 1
ATOM 797 O O . LEU A 1 101 ? 5.255 -0.944 -4.749 1.00 98.00 101 LEU A O 1
ATOM 801 N N . SER A 1 102 ? 6.059 -2.695 -5.893 1.00 97.25 102 SER A N 1
ATOM 802 C CA . SER A 1 102 ? 7.457 -2.265 -5.807 1.00 97.25 102 SER A CA 1
ATOM 803 C C . SER A 1 102 ? 7.695 -1.026 -6.670 1.00 97.25 102 SER A C 1
ATOM 805 O O . SER A 1 102 ? 7.238 -0.975 -7.810 1.00 97.25 102 SER A O 1
ATOM 807 N N . SER A 1 103 ? 8.485 -0.072 -6.182 1.00 98.31 103 SER A N 1
ATOM 808 C CA . SER A 1 103 ? 8.782 1.182 -6.897 1.00 98.31 103 SER A CA 1
ATOM 809 C C . SER A 1 103 ? 9.898 1.036 -7.936 1.00 98.31 103 SER A C 1
ATOM 811 O O . SER A 1 103 ? 10.851 1.817 -7.968 1.00 98.31 103 SER A O 1
ATOM 813 N N . THR A 1 104 ? 9.798 0.000 -8.766 1.00 98.56 104 THR A N 1
ATOM 814 C CA . THR A 1 104 ? 10.503 -0.107 -10.049 1.00 98.56 104 THR A CA 1
ATOM 815 C C . THR A 1 104 ? 9.842 0.823 -11.068 1.00 98.56 104 THR A C 1
ATOM 817 O O . THR A 1 104 ? 8.741 1.327 -10.838 1.00 98.56 104 THR A O 1
ATOM 820 N N . TRP A 1 105 ? 10.480 1.042 -12.219 1.00 98.56 105 TRP A N 1
ATOM 821 C CA . TRP A 1 105 ? 9.860 1.829 -13.285 1.00 98.56 105 TRP A CA 1
ATOM 822 C C . TRP A 1 105 ? 8.553 1.186 -13.769 1.00 98.56 105 TRP A C 1
ATOM 824 O O . TRP A 1 105 ? 7.523 1.849 -13.844 1.00 98.56 105 TRP A O 1
ATOM 834 N N . GLU A 1 106 ? 8.560 -0.123 -14.016 1.00 98.75 106 GLU A N 1
ATOM 835 C CA . GLU A 1 106 ? 7.386 -0.879 -14.451 1.00 98.75 106 GLU A CA 1
ATOM 836 C C . GLU A 1 106 ? 6.272 -0.866 -13.403 1.00 98.75 106 GLU A C 1
ATOM 838 O O . GLU A 1 106 ? 5.104 -0.742 -13.766 1.00 98.75 106 GLU A O 1
ATOM 843 N N . GLY A 1 107 ? 6.621 -0.947 -12.115 1.00 98.69 107 GLY A N 1
ATOM 844 C CA . GLY A 1 107 ? 5.662 -0.835 -11.017 1.00 98.69 107 GLY A CA 1
ATOM 845 C C . GLY A 1 107 ? 5.006 0.544 -10.946 1.00 98.69 107 GLY A C 1
ATOM 846 O O . GLY A 1 107 ? 3.793 0.630 -10.784 1.00 98.69 107 GLY A O 1
ATOM 847 N N . ILE A 1 108 ? 5.772 1.623 -11.141 1.00 98.75 108 ILE A N 1
ATOM 848 C CA . ILE A 1 108 ? 5.240 2.997 -11.176 1.00 98.75 108 ILE A CA 1
ATOM 849 C C . ILE A 1 108 ? 4.318 3.196 -12.386 1.00 98.75 108 ILE A C 1
ATOM 851 O O . ILE A 1 108 ? 3.233 3.760 -12.252 1.00 98.75 108 ILE A O 1
ATOM 855 N N . GLN A 1 109 ? 4.697 2.680 -13.558 1.00 98.75 109 GLN A N 1
ATOM 856 C CA . GLN A 1 109 ? 3.848 2.738 -14.751 1.00 98.75 109 GLN A CA 1
ATOM 857 C C . GLN A 1 109 ? 2.557 1.923 -14.580 1.00 98.75 109 GLN A C 1
ATOM 859 O O . GLN A 1 109 ? 1.490 2.370 -15.005 1.00 98.75 109 GLN A O 1
ATOM 864 N N . ALA A 1 110 ? 2.635 0.761 -13.925 1.00 98.75 110 ALA A N 1
ATOM 865 C CA . ALA A 1 110 ? 1.465 -0.034 -13.571 1.00 98.75 110 ALA A CA 1
ATOM 866 C C . ALA A 1 110 ? 0.549 0.720 -12.598 1.00 98.75 110 ALA A C 1
ATOM 868 O O . ALA A 1 110 ? -0.659 0.770 -12.821 1.00 98.75 110 ALA A O 1
ATOM 869 N N . ALA A 1 111 ? 1.119 1.342 -11.562 1.00 98.69 111 ALA A N 1
ATOM 870 C CA . ALA A 1 111 ? 0.380 2.133 -10.583 1.00 98.69 111 ALA A CA 1
ATOM 871 C C . ALA A 1 111 ? -0.354 3.306 -11.236 1.00 98.69 111 ALA A C 1
ATOM 873 O O . ALA A 1 111 ? -1.544 3.482 -10.999 1.00 98.69 111 ALA A O 1
ATOM 874 N N . LYS A 1 112 ? 0.321 4.039 -12.129 1.00 98.75 112 LYS A N 1
ATOM 875 C CA . LYS A 1 112 ? -0.295 5.116 -12.907 1.00 98.75 112 LYS A CA 1
ATOM 876 C C . LYS A 1 112 ? -1.533 4.632 -13.657 1.00 98.75 112 LYS A C 1
ATOM 878 O O . LYS A 1 112 ? -2.585 5.254 -13.598 1.00 98.75 112 LYS A O 1
ATOM 883 N N . GLU A 1 113 ? -1.423 3.505 -14.362 1.00 98.69 113 GLU A N 1
ATOM 884 C CA . GLU A 1 113 ? -2.566 2.968 -15.097 1.00 98.69 113 GLU A CA 1
ATOM 885 C C . GLU A 1 113 ? -3.701 2.512 -14.163 1.00 98.69 113 GLU A C 1
ATOM 887 O O . GLU A 1 113 ? -4.876 2.721 -14.471 1.00 98.69 113 GLU A O 1
ATOM 892 N N . LEU A 1 114 ? -3.355 1.892 -13.032 1.00 98.62 114 LEU A N 1
ATOM 893 C CA . LEU A 1 114 ? -4.303 1.452 -12.007 1.00 98.62 114 LEU A CA 1
ATOM 894 C C . LEU A 1 114 ? -5.115 2.610 -11.429 1.00 98.62 114 LEU A C 1
ATOM 896 O O . LEU A 1 114 ? -6.343 2.508 -11.374 1.00 98.62 114 LEU A O 1
ATOM 900 N N . GLU A 1 115 ? -4.450 3.707 -11.086 1.00 98.44 115 GLU A N 1
ATOM 901 C CA . GLU A 1 115 ? -5.076 4.931 -10.591 1.00 98.44 115 GLU A CA 1
ATOM 902 C C . GLU A 1 115 ? -5.927 5.589 -11.691 1.00 98.44 115 GLU A C 1
ATOM 904 O O . GLU A 1 115 ? -7.146 5.699 -11.544 1.00 98.44 115 GLU A O 1
ATOM 909 N N . ASP A 1 116 ? -5.319 5.922 -12.836 1.00 97.94 116 ASP A N 1
ATOM 910 C CA . ASP A 1 116 ? -5.940 6.745 -13.882 1.00 97.94 116 ASP A CA 1
ATOM 911 C C . ASP A 1 116 ? -7.109 6.047 -14.591 1.00 97.94 116 ASP A C 1
ATOM 913 O O . ASP A 1 116 ? -8.144 6.658 -14.866 1.00 97.94 116 ASP A O 1
ATOM 917 N N . LYS A 1 117 ? -6.943 4.767 -14.958 1.00 98.06 117 LYS A N 1
ATOM 918 C CA . LYS A 1 117 ? -7.910 4.064 -15.823 1.00 98.06 117 LYS A CA 1
ATOM 919 C C . LYS A 1 117 ? -8.911 3.224 -15.049 1.00 98.06 117 LYS A C 1
ATOM 921 O O . LYS A 1 117 ? -10.002 2.967 -15.559 1.00 98.06 117 LYS A O 1
ATOM 926 N N . TYR A 1 118 ? -8.537 2.738 -13.868 1.00 97.56 118 TYR A N 1
ATOM 927 C CA . TYR A 1 118 ? -9.342 1.762 -13.132 1.00 97.56 118 TYR A CA 1
ATOM 928 C C . TYR A 1 118 ? -9.794 2.264 -11.757 1.00 97.56 118 TYR A C 1
ATOM 930 O O . TYR A 1 118 ? -10.647 1.616 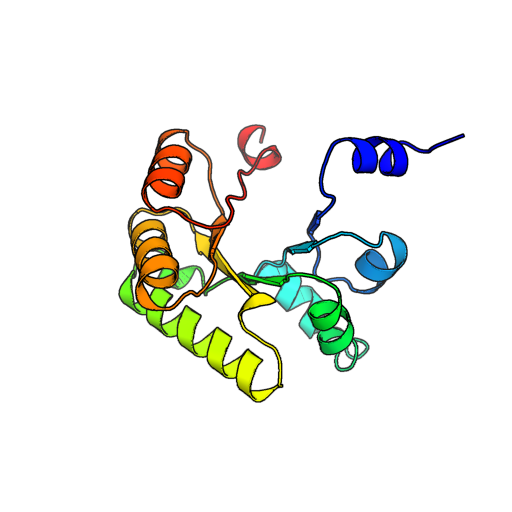-11.138 1.00 97.56 118 TYR A O 1
ATOM 938 N N . GLY A 1 119 ? -9.278 3.405 -11.283 1.00 97.69 119 GLY A N 1
ATOM 939 C CA . GLY A 1 119 ? -9.543 3.903 -9.935 1.00 97.69 119 GLY A CA 1
ATOM 940 C C . GLY A 1 119 ? -9.195 2.849 -8.886 1.00 97.69 119 GLY A C 1
ATOM 941 O O . GLY A 1 119 ? -10.030 2.519 -8.046 1.00 97.69 119 GLY A O 1
ATOM 942 N N . ILE A 1 120 ? -8.037 2.203 -9.040 1.00 98.00 120 ILE A N 1
ATOM 943 C CA . ILE A 1 120 ? -7.482 1.244 -8.085 1.00 98.00 120 ILE A CA 1
ATOM 944 C C . ILE A 1 120 ? -6.312 1.934 -7.395 1.00 98.00 120 ILE A C 1
ATOM 946 O O . ILE A 1 120 ? -5.246 2.111 -7.985 1.00 98.00 120 ILE A O 1
ATOM 950 N N . HIS A 1 121 ? -6.525 2.289 -6.132 1.00 98.25 121 HIS A N 1
ATOM 951 C CA . HIS A 1 121 ? -5.554 3.039 -5.355 1.00 98.25 121 HIS A CA 1
ATOM 952 C C . HIS A 1 121 ? -4.318 2.210 -5.014 1.00 98.25 121 HIS A C 1
ATOM 954 O O . HIS A 1 121 ? -4.418 1.041 -4.631 1.00 98.25 121 HIS A O 1
ATOM 960 N N . CYS A 1 122 ? -3.145 2.822 -5.153 1.00 98.38 122 CYS A N 1
ATOM 961 C CA . CYS A 1 122 ? -1.858 2.152 -5.042 1.00 98.38 122 CYS A CA 1
ATOM 962 C C . CYS A 1 122 ? -1.029 2.653 -3.850 1.00 98.38 122 CYS A C 1
ATOM 964 O O . CYS A 1 122 ? -1.026 3.834 -3.504 1.00 98.38 122 CYS A O 1
ATOM 966 N N . ASN A 1 123 ? -0.288 1.726 -3.240 1.00 98.25 123 ASN A N 1
ATOM 967 C CA . ASN A 1 123 ? 0.754 1.991 -2.251 1.00 98.25 123 ASN A CA 1
ATOM 968 C C . ASN A 1 123 ? 2.121 1.603 -2.837 1.00 98.25 123 ASN A C 1
ATOM 970 O O . ASN A 1 123 ? 2.449 0.421 -2.949 1.00 98.25 123 ASN A O 1
ATOM 974 N N . MET A 1 124 ? 2.943 2.586 -3.183 1.00 98.44 124 MET A N 1
ATOM 975 C CA . MET A 1 124 ? 4.269 2.337 -3.744 1.00 98.44 124 MET A CA 1
ATOM 976 C C . MET A 1 124 ? 5.285 2.055 -2.637 1.00 98.44 124 MET A C 1
ATOM 978 O O . MET A 1 124 ? 5.549 2.900 -1.786 1.00 98.44 124 MET A O 1
ATOM 982 N N . THR A 1 125 ? 5.867 0.856 -2.630 1.00 96.94 125 THR A N 1
ATOM 983 C CA . THR A 1 125 ? 6.804 0.383 -1.598 1.00 96.94 125 THR A CA 1
ATOM 984 C C . THR A 1 125 ? 8.224 0.211 -2.139 1.00 96.94 125 THR A C 1
ATOM 986 O O . THR A 1 125 ? 8.453 0.383 -3.336 1.00 96.94 125 THR A O 1
ATOM 989 N N . LEU A 1 126 ? 9.197 -0.129 -1.284 1.00 96.06 126 LEU A N 1
ATOM 990 C CA . LEU A 1 126 ? 10.614 -0.261 -1.664 1.00 96.06 126 LEU A CA 1
ATOM 991 C C . LEU A 1 126 ? 11.178 1.022 -2.310 1.00 96.06 126 LEU A C 1
ATOM 993 O O . LEU A 1 126 ? 11.879 0.983 -3.324 1.00 96.06 126 LEU A O 1
ATOM 997 N N . ILE A 1 127 ? 10.840 2.172 -1.721 1.00 97.69 127 ILE A N 1
ATOM 998 C CA . ILE A 1 127 ? 11.345 3.487 -2.134 1.00 97.69 127 ILE A CA 1
ATOM 999 C C . ILE A 1 127 ? 12.587 3.814 -1.311 1.00 97.69 127 ILE A C 1
ATOM 1001 O O . ILE A 1 127 ? 12.517 3.911 -0.083 1.00 97.69 127 ILE A O 1
ATOM 1005 N N . PHE A 1 128 ? 13.700 4.011 -2.013 1.00 97.19 128 PHE A N 1
ATOM 1006 C CA . PHE A 1 128 ? 15.025 4.270 -1.441 1.00 97.19 128 PHE A CA 1
ATOM 1007 C C . PHE A 1 128 ? 15.701 5.512 -2.027 1.00 97.19 128 PHE A C 1
ATOM 1009 O O . PHE A 1 128 ? 16.704 5.979 -1.498 1.00 97.19 128 PHE A O 1
ATOM 1016 N N . SER A 1 129 ? 15.175 6.053 -3.125 1.00 96.69 129 SER A N 1
ATOM 1017 C CA . SER A 1 129 ? 15.755 7.201 -3.816 1.00 96.69 129 SER A CA 1
ATOM 1018 C C . SER A 1 129 ? 14.733 8.308 -4.037 1.00 96.69 129 SER A C 1
ATOM 1020 O O . SER A 1 129 ? 13.532 8.070 -4.180 1.00 96.69 129 SER A O 1
ATOM 1022 N N . PHE A 1 130 ? 15.235 9.537 -4.135 1.00 97.00 130 PHE A N 1
ATOM 1023 C CA . PHE A 1 130 ? 14.417 10.700 -4.463 1.00 97.00 130 PHE A CA 1
ATOM 1024 C C . PHE A 1 130 ? 13.766 10.584 -5.850 1.00 97.00 130 PHE A C 1
ATOM 1026 O O . PHE A 1 130 ? 12.624 10.991 -6.031 1.00 97.00 130 PHE A O 1
ATOM 1033 N N . VAL A 1 131 ? 14.457 9.959 -6.810 1.00 98.00 131 VAL A N 1
ATOM 1034 C CA . VAL A 1 131 ? 13.937 9.744 -8.170 1.00 98.00 131 VAL A CA 1
ATOM 1035 C C . VAL A 1 131 ? 12.695 8.853 -8.153 1.00 98.00 131 VAL A C 1
ATOM 1037 O O . VAL A 1 131 ? 11.722 9.164 -8.832 1.00 98.00 131 VAL A O 1
ATOM 1040 N N . GLN A 1 132 ? 12.683 7.792 -7.337 1.00 98.44 132 GLN A N 1
ATOM 1041 C CA . GLN A 1 132 ? 11.487 6.962 -7.165 1.00 98.44 132 GLN A CA 1
ATOM 1042 C C . GLN A 1 132 ? 10.326 7.768 -6.575 1.00 98.44 132 GLN A C 1
ATOM 1044 O O . GLN A 1 132 ? 9.205 7.655 -7.062 1.00 98.44 132 GLN A O 1
ATOM 1049 N N . ALA A 1 133 ? 10.587 8.598 -5.559 1.00 97.88 133 ALA A N 1
ATOM 1050 C CA . ALA A 1 133 ? 9.555 9.421 -4.931 1.00 97.88 133 ALA A CA 1
ATOM 1051 C C . ALA A 1 133 ? 8.948 10.440 -5.913 1.00 97.88 133 ALA A C 1
ATOM 1053 O O . ALA A 1 133 ? 7.726 10.552 -5.989 1.00 97.88 133 ALA A O 1
ATOM 1054 N N . LEU A 1 134 ? 9.784 11.127 -6.700 1.00 98.06 134 LEU A N 1
ATOM 1055 C CA . LEU A 1 134 ? 9.327 12.045 -7.747 1.00 98.06 134 LEU A CA 1
ATOM 1056 C C . LEU A 1 134 ? 8.508 11.327 -8.821 1.00 98.06 134 LEU A C 1
ATOM 1058 O O . LEU A 1 134 ? 7.411 11.764 -9.143 1.00 98.06 134 LEU A O 1
ATOM 1062 N N . ALA A 1 135 ? 8.999 10.194 -9.327 1.00 98.38 135 ALA A N 1
ATOM 1063 C CA . ALA A 1 135 ? 8.291 9.431 -10.350 1.00 98.38 135 ALA A CA 1
ATOM 1064 C C . ALA A 1 135 ? 6.930 8.911 -9.850 1.00 98.38 135 ALA A C 1
ATOM 1066 O O . ALA A 1 135 ? 5.956 8.925 -10.596 1.00 98.38 135 ALA A O 1
ATOM 1067 N N . CYS A 1 136 ? 6.835 8.507 -8.578 1.00 98.50 136 CYS A N 1
ATOM 1068 C CA . CYS A 1 136 ? 5.560 8.158 -7.950 1.00 98.50 136 CYS A CA 1
ATOM 1069 C C . CYS A 1 136 ? 4.603 9.361 -7.885 1.00 98.50 136 CYS A C 1
ATOM 1071 O O . CYS A 1 136 ? 3.417 9.212 -8.170 1.00 98.50 136 CYS A O 1
ATOM 1073 N N . ALA A 1 137 ? 5.110 10.548 -7.536 1.00 97.81 137 ALA A N 1
ATOM 1074 C CA . ALA A 1 137 ? 4.310 11.769 -7.483 1.00 97.81 137 ALA A CA 1
ATOM 1075 C C . ALA A 1 137 ? 3.791 12.182 -8.874 1.00 97.81 137 ALA A C 1
ATOM 1077 O O . ALA A 1 137 ? 2.607 12.479 -9.017 1.00 97.81 137 ALA A O 1
ATOM 1078 N N . ASP A 1 138 ? 4.639 12.122 -9.905 1.00 98.00 138 ASP A N 1
ATOM 1079 C CA . ASP A 1 138 ? 4.260 12.402 -11.300 1.00 98.00 138 ASP A CA 1
ATOM 1080 C C . ASP A 1 138 ? 3.245 11.385 -11.848 1.00 98.00 138 ASP A C 1
ATOM 1082 O O . ASP A 1 138 ? 2.413 11.708 -12.699 1.00 98.00 138 ASP A O 1
ATOM 1086 N N . ALA A 1 139 ? 3.303 10.147 -11.354 1.00 98.00 139 ALA A N 1
ATOM 1087 C CA . ALA A 1 139 ? 2.335 9.091 -11.635 1.00 98.00 139 ALA A CA 1
ATOM 1088 C C . ALA A 1 139 ? 1.030 9.216 -10.828 1.00 98.00 139 ALA A C 1
ATOM 1090 O O . ALA A 1 139 ? 0.144 8.388 -11.013 1.00 98.00 139 ALA A O 1
ATOM 1091 N N . GLN A 1 140 ? 0.911 10.224 -9.955 1.00 97.81 140 GLN A N 1
ATOM 1092 C CA . GLN A 1 140 ? -0.273 10.506 -9.136 1.00 97.81 140 GLN A CA 1
ATOM 1093 C C . GLN A 1 140 ? -0.742 9.315 -8.283 1.00 97.81 140 GLN A C 1
ATOM 1095 O O . GLN A 1 140 ? -1.936 9.129 -8.057 1.00 97.81 140 GLN A O 1
ATOM 1100 N N . VAL A 1 141 ? 0.202 8.515 -7.778 1.00 97.69 141 VAL A N 1
ATOM 1101 C CA . VAL A 1 141 ? -0.128 7.384 -6.899 1.00 97.69 141 VAL A CA 1
ATOM 1102 C C . VAL A 1 141 ? -0.698 7.867 -5.564 1.00 97.69 141 VAL A C 1
ATOM 1104 O O . VAL A 1 141 ? -0.259 8.879 -5.015 1.00 97.69 141 VAL A O 1
ATOM 1107 N N . THR A 1 142 ? -1.639 7.110 -5.002 1.00 97.94 142 THR A N 1
ATOM 1108 C CA . THR A 1 142 ? -2.339 7.483 -3.763 1.00 97.94 142 THR A CA 1
ATOM 1109 C C . THR A 1 142 ? -1.412 7.571 -2.550 1.00 97.94 142 THR A C 1
ATOM 1111 O O . THR A 1 142 ? -1.573 8.457 -1.708 1.00 97.94 142 THR A O 1
ATOM 1114 N N . LEU A 1 143 ? -0.468 6.635 -2.413 1.00 98.00 143 LEU A N 1
ATOM 1115 C CA . LEU A 1 143 ? 0.399 6.541 -1.239 1.00 98.00 143 LEU A CA 1
ATOM 1116 C C . LEU A 1 143 ? 1.795 6.024 -1.603 1.00 98.00 143 LEU A C 1
ATOM 1118 O O . LEU A 1 143 ? 1.949 5.153 -2.458 1.00 98.00 143 LEU A O 1
ATOM 1122 N N . ILE A 1 144 ? 2.814 6.521 -0.896 1.00 97.88 144 ILE A N 1
ATOM 1123 C CA . ILE A 1 144 ? 4.188 6.010 -0.952 1.00 97.88 144 ILE A CA 1
ATOM 1124 C C . ILE A 1 144 ? 4.657 5.540 0.434 1.00 97.88 144 ILE A C 1
ATOM 1126 O O . ILE A 1 144 ? 4.336 6.157 1.447 1.00 97.88 144 ILE A O 1
ATOM 1130 N N . SER A 1 145 ? 5.441 4.463 0.475 1.00 96.75 145 SER A N 1
ATOM 1131 C CA . SER A 1 145 ? 5.993 3.837 1.685 1.00 96.75 145 SER A CA 1
ATOM 1132 C C . SER A 1 145 ? 7.531 3.770 1.613 1.00 96.75 145 SER A C 1
ATOM 1134 O O . SER A 1 145 ? 8.080 2.710 1.285 1.00 96.75 145 SER A O 1
ATOM 1136 N N . PRO A 1 146 ? 8.247 4.882 1.875 1.00 95.69 146 PRO A N 1
ATOM 1137 C CA . PRO A 1 146 ? 9.710 4.913 1.916 1.00 95.69 146 PRO A CA 1
ATOM 1138 C C . PRO A 1 146 ? 10.279 4.138 3.109 1.00 95.69 146 PRO A C 1
ATOM 1140 O O . PRO A 1 146 ? 9.740 4.170 4.214 1.00 95.69 146 PRO A O 1
ATOM 1143 N N . PHE A 1 147 ? 11.383 3.424 2.885 1.00 93.06 147 PHE A N 1
ATOM 1144 C CA . PHE A 1 147 ? 11.947 2.499 3.872 1.00 93.06 147 PHE A CA 1
ATOM 1145 C C . PHE A 1 147 ? 13.056 3.165 4.688 1.00 93.06 147 PHE A C 1
ATOM 1147 O O . PHE A 1 147 ? 14.212 3.155 4.290 1.00 93.06 147 PHE A O 1
ATOM 1154 N N . VAL A 1 148 ? 12.717 3.701 5.862 1.00 90.19 148 VAL A N 1
ATOM 1155 C CA . VAL A 1 148 ? 13.689 4.403 6.724 1.00 90.19 148 VAL A CA 1
ATOM 1156 C C . VAL A 1 148 ? 14.751 3.456 7.295 1.00 90.19 148 VAL A C 1
ATOM 1158 O O . VAL A 1 148 ? 15.939 3.711 7.135 1.00 90.19 148 VAL A O 1
ATOM 1161 N N . GLY A 1 149 ? 14.346 2.346 7.927 1.00 85.44 149 GLY A N 1
ATOM 1162 C CA . GLY A 1 149 ? 15.288 1.442 8.610 1.00 85.44 149 GLY A CA 1
ATOM 1163 C C . GLY A 1 149 ? 16.330 0.827 7.671 1.00 85.44 149 GLY A C 1
ATOM 1164 O O . GLY A 1 149 ? 17.515 0.847 7.961 1.00 85.44 149 GLY A O 1
ATOM 1165 N N . ARG A 1 150 ? 15.898 0.395 6.483 1.00 87.94 150 ARG A N 1
ATOM 1166 C CA . ARG A 1 150 ? 16.759 -0.241 5.469 1.00 87.94 150 ARG A CA 1
ATOM 1167 C C . ARG A 1 150 ? 17.735 0.715 4.777 1.00 87.94 150 ARG A C 1
ATOM 1169 O O . ARG A 1 150 ? 18.630 0.245 4.094 1.00 87.94 150 ARG A O 1
ATOM 1176 N N . ILE A 1 151 ? 17.524 2.030 4.879 1.00 82.00 151 ILE A N 1
ATOM 1177 C CA . ILE A 1 151 ? 18.500 3.032 4.417 1.00 82.00 151 ILE A CA 1
ATOM 1178 C C . ILE A 1 151 ? 19.640 3.174 5.436 1.00 82.00 151 ILE A C 1
ATOM 1180 O O . ILE A 1 151 ? 20.742 3.563 5.062 1.00 82.00 151 ILE A O 1
ATOM 1184 N N . TYR A 1 152 ? 19.360 2.909 6.716 1.00 81.00 152 TYR A N 1
ATOM 1185 C CA . TYR A 1 152 ? 20.334 3.016 7.799 1.00 81.00 152 TYR A CA 1
ATOM 1186 C C . TYR A 1 152 ? 21.180 1.746 7.987 1.00 81.00 152 TYR A C 1
ATOM 1188 O O . TYR A 1 152 ? 22.317 1.866 8.439 1.00 81.00 152 TYR A O 1
ATOM 1196 N N . ASP A 1 153 ? 20.622 0.570 7.666 1.00 85.56 153 ASP A N 1
ATOM 1197 C CA . ASP A 1 153 ? 21.319 -0.732 7.652 1.00 85.56 153 ASP A CA 1
ATOM 1198 C C . ASP A 1 153 ? 22.573 -0.727 6.751 1.00 85.56 153 ASP A C 1
ATOM 1200 O O . ASP A 1 153 ? 23.616 -1.260 7.200 1.00 85.56 153 ASP A O 1
#

pLDDT: mean 88.88, std 11.03, range [59.22, 98.75]

Sequence (153 aa):
MSNLLEQLRESTTIVADTGDFESIKKYKPTDATTNPSLILAAANMKQYDNLIEDVINKCRVSTEVDARLSFDCQGQINKAKHLIDLYEKRGISKERILIKLSSTWEGIQAAKELEDKYGIHCNMTLIFSFVQALACADAQVTLISPFVGRIYD

Secondary structure (DSSP, 8-state):
---HHHHHHTTS--EEE-S-HHHHHHH--SEEE--HHHHHHHHT-GGGTTHHHHHHTTS-EEEEPPGGGTT-HHHHHHHHHHHHHHHHTTT--GGGEEEEEE-SHHHHHHHHHHHHHH---EEEEEE-SHHHHHHHHHTT-SEEEE-HHHHH-

Foldseek 3Di:
DDDPLRVVVVPDQFEAAALDVVCCVVSVGQAYEYDPVRCVVNVVDPVCPVVPVVRLVRHAYEDEDDQVCQVPLVSLLVRLVVVQVVCVVVVRHLVSYAYEGELDPSRLVSQLCCCPPPVRAYEYEPDDDPVSVVSNVVSVHPYYDYDDVVNVD

Radius of gyration: 15.84 Å; chains: 1; bounding box: 40×36×49 Å